Protein AF-A0A9X0SNT2-F1 (afdb_monomer_lite)

Organism: Bacillus cereus (NCBI:txid1396)

Foldseek 3Di:
DCPLLVVLVVLLVVLLVCLVVVVLVSSVVSLVSSLVSCVVVVVVVVNLVSLQSQLVSCVSVLVLVRSLVSLVVSCVVPVLPLSSLLSNLVSCVVVLVLVSNVVSLVSSCVSCVVVVPVVSVLSSVCSVCSSVVVRDPSVVVVVVVVVVVVCVVVVWDFDQDWDDDDPDTDGDGDTDD

Radius of gyration: 20.82 Å; chains: 1; bounding box: 40×37×72 Å

InterPro domains:
  IPR011990 Tetratricopeptide-like helical domain superfamily [G3DSA:1.25.40.10] (1-154)
  IPR011990 Tetratricopeptide-like helical domain superfamily [SSF48452] (9-111)

Secondary structure (DSSP, 8-state):
-HHHHHHHHHHHHHHHHHHHTT-HHHHHHHHHHHHHHHHHTT-HHHHHHHHHHHHHHHHHTT-HHHHHHHHHHHHHH-TT-HHHHHHHHHHHHHTT-HHHHHHHHHHHHHHHHHTT-HHHHHHHHHHHHHHTT-HHHHHHHHHHHHHHHHHHHTT---EEEEEEETTEEEEEEE---

pLDDT: mean 85.26, std 19.26, range [39.75, 98.69]

Structure (mmCIF, N/CA/C/O backbone):
data_AF-A0A9X0SNT2-F1
#
_entry.id   AF-A0A9X0SNT2-F1
#
loop_
_atom_site.group_PDB
_atom_site.id
_atom_site.type_symbol
_atom_site.label_atom_id
_atom_site.label_alt_id
_atom_site.label_comp_id
_atom_site.label_asym_id
_atom_site.label_entity_id
_atom_site.label_seq_id
_atom_site.pdbx_PDB_ins_code
_atom_site.Cartn_x
_atom_site.Cartn_y
_atom_site.Cartn_z
_atom_site.occupancy
_atom_site.B_iso_or_equiv
_atom_site.auth_seq_id
_atom_site.auth_comp_id
_atom_site.auth_asym_id
_atom_site.auth_atom_id
_atom_site.pdbx_PDB_model_num
ATOM 1 N N . MET A 1 1 ? -23.607 0.078 17.979 1.00 61.66 1 MET A N 1
ATOM 2 C CA . MET A 1 1 ? -22.434 -0.655 17.454 1.00 61.66 1 MET A CA 1
ATOM 3 C C . MET A 1 1 ? -21.905 -0.060 16.144 1.00 61.66 1 MET A C 1
ATOM 5 O O . MET A 1 1 ? -20.777 0.394 16.134 1.00 61.66 1 MET A O 1
ATOM 9 N N . GLY A 1 2 ? -22.700 0.084 15.074 1.00 83.62 2 GLY A N 1
ATOM 10 C CA . GLY A 1 2 ? -22.176 0.550 13.770 1.00 83.62 2 GLY A CA 1
ATOM 11 C C . GLY A 1 2 ? -21.767 2.031 13.626 1.00 83.62 2 GLY A C 1
ATOM 12 O O . GLY A 1 2 ? -21.223 2.398 12.591 1.00 83.62 2 GLY A O 1
ATOM 13 N N . TYR A 1 3 ? -22.032 2.903 14.607 1.00 93.69 3 TYR A N 1
ATOM 14 C CA . TYR A 1 3 ? -21.665 4.326 14.512 1.00 93.69 3 TYR A CA 1
ATOM 15 C C . TYR A 1 3 ? -20.145 4.535 14.526 1.00 93.69 3 TYR A C 1
ATOM 17 O O . TYR A 1 3 ? -19.614 5.200 13.643 1.00 93.69 3 TYR A O 1
ATOM 25 N N . GLU A 1 4 ? -19.432 3.925 15.473 1.00 95.44 4 GLU A N 1
ATOM 26 C CA . GLU A 1 4 ? -17.980 4.106 15.610 1.00 95.44 4 GLU A CA 1
ATOM 27 C C . GLU A 1 4 ? -17.204 3.526 14.419 1.00 95.44 4 GLU A C 1
ATOM 29 O O . GLU A 1 4 ? -16.227 4.122 13.976 1.00 95.44 4 GLU A O 1
ATOM 34 N N . VAL A 1 5 ? -17.694 2.436 13.817 1.00 96.12 5 VAL A N 1
ATOM 35 C CA . VAL A 1 5 ? -17.145 1.881 12.566 1.00 96.12 5 VAL A CA 1
ATOM 36 C C . VAL A 1 5 ? -17.305 2.863 11.394 1.00 96.12 5 VAL A C 1
ATOM 38 O O . VAL A 1 5 ? -16.399 3.023 10.569 1.00 96.12 5 VAL A O 1
ATOM 41 N N . LYS A 1 6 ? -18.430 3.591 11.329 1.00 96.56 6 LYS A N 1
ATOM 42 C CA . LYS A 1 6 ? -18.615 4.670 10.343 1.00 96.56 6 LYS A CA 1
ATOM 43 C C . LYS A 1 6 ? -17.678 5.844 10.615 1.00 96.56 6 LYS A C 1
ATOM 45 O O . LYS A 1 6 ? -17.091 6.363 9.671 1.00 96.56 6 LYS A O 1
ATOM 50 N N . VAL A 1 7 ? -17.490 6.227 11.881 1.00 97.69 7 VAL A N 1
ATOM 51 C CA . VAL A 1 7 ? -16.515 7.263 12.263 1.00 97.69 7 VAL A CA 1
ATOM 52 C C . VAL A 1 7 ? -15.109 6.857 11.823 1.00 97.69 7 VAL A C 1
ATOM 54 O O . VAL A 1 7 ? -14.446 7.645 11.160 1.00 97.69 7 VAL A O 1
ATOM 57 N N . ALA A 1 8 ? -14.687 5.618 12.078 1.00 97.81 8 ALA A N 1
ATOM 58 C CA . ALA A 1 8 ? -13.403 5.100 11.606 1.00 97.81 8 ALA A CA 1
ATOM 59 C C . ALA A 1 8 ? -13.249 5.189 10.077 1.00 97.81 8 ALA A C 1
ATOM 61 O O . ALA A 1 8 ? -12.209 5.598 9.561 1.00 97.81 8 ALA A O 1
ATOM 62 N N . SER A 1 9 ? -14.309 4.880 9.330 1.00 96.75 9 SER A N 1
ATOM 63 C CA . SER A 1 9 ? -14.302 5.015 7.868 1.00 96.75 9 SER A CA 1
ATOM 64 C C . SER A 1 9 ? -14.111 6.476 7.427 1.00 96.75 9 SER A C 1
ATOM 66 O O . SER A 1 9 ? -13.346 6.745 6.499 1.00 96.75 9 SER A O 1
ATOM 68 N N . CYS A 1 10 ? -14.743 7.431 8.119 1.00 98.00 10 CYS A N 1
ATOM 69 C CA . CYS A 1 10 ? -14.534 8.863 7.889 1.00 98.00 10 CYS A CA 1
ATOM 70 C C . CYS A 1 10 ? -13.100 9.297 8.226 1.00 98.00 10 CYS A C 1
ATOM 72 O O . CYS A 1 10 ? -12.477 9.993 7.428 1.00 98.00 10 CYS A O 1
ATOM 74 N N . GLU A 1 11 ? -12.554 8.855 9.361 1.00 98.44 11 GLU A N 1
ATOM 75 C CA . GLU A 1 11 ? -11.161 9.105 9.761 1.00 98.44 11 GLU A CA 1
ATOM 76 C C . GLU A 1 11 ? -10.188 8.579 8.691 1.00 98.44 11 GLU A C 1
ATOM 78 O O . GLU A 1 11 ? -9.303 9.300 8.234 1.00 98.44 11 GLU A O 1
ATOM 83 N N . THR A 1 12 ? -10.418 7.369 8.174 1.00 98.31 12 THR A N 1
ATOM 84 C CA . THR A 1 12 ? -9.629 6.789 7.073 1.00 98.31 12 THR A CA 1
ATOM 85 C C . THR A 1 12 ? -9.687 7.640 5.802 1.00 98.31 12 THR A C 1
ATOM 87 O O . THR A 1 12 ? -8.660 7.875 5.154 1.00 98.31 12 THR A O 1
ATOM 90 N N . ALA A 1 13 ? -10.874 8.121 5.425 1.00 98.12 13 ALA A N 1
ATOM 91 C CA . ALA A 1 13 ? -11.046 8.976 4.253 1.00 98.12 13 ALA A CA 1
ATOM 92 C C . ALA A 1 13 ? -10.334 10.330 4.425 1.00 98.12 13 ALA A C 1
ATOM 94 O O . ALA A 1 13 ? -9.634 10.778 3.513 1.00 98.12 13 ALA A O 1
ATOM 95 N N . LEU A 1 14 ? -10.445 10.947 5.606 1.00 98.25 14 LEU A N 1
ATOM 96 C CA . LEU A 1 14 ? -9.757 12.195 5.939 1.00 98.25 14 LEU A CA 1
ATOM 97 C C . LEU A 1 14 ? -8.236 12.021 5.927 1.00 98.25 14 LEU A C 1
ATOM 99 O O . LEU A 1 14 ? -7.539 12.831 5.314 1.00 98.25 14 LEU A O 1
ATOM 103 N N . GLY A 1 15 ? -7.715 10.951 6.533 1.00 98.44 15 GLY A N 1
ATOM 104 C CA . GLY A 1 15 ? -6.288 10.626 6.495 1.00 98.44 15 GLY A CA 1
ATOM 105 C C . GLY A 1 15 ? -5.782 10.479 5.060 1.00 98.44 15 GLY A C 1
ATOM 106 O O . GLY A 1 15 ? -4.770 11.068 4.683 1.00 98.44 15 GLY A O 1
ATOM 107 N N . THR A 1 16 ? -6.549 9.795 4.210 1.00 97.94 16 THR A N 1
ATOM 108 C CA . THR A 1 16 ? -6.219 9.622 2.788 1.00 97.94 16 THR A CA 1
ATOM 109 C C . THR A 1 16 ? -6.185 10.956 2.039 1.00 97.94 16 THR A C 1
ATOM 111 O O . THR A 1 16 ? -5.237 11.225 1.303 1.00 97.94 16 THR A O 1
ATOM 114 N N . ALA A 1 17 ? -7.171 11.831 2.252 1.00 98.19 17 ALA A N 1
ATOM 115 C CA . ALA A 1 17 ? -7.175 13.171 1.664 1.00 98.19 17 ALA A CA 1
ATOM 116 C C . ALA A 1 17 ? -5.954 13.994 2.115 1.00 98.19 17 ALA A C 1
ATOM 118 O O . ALA A 1 17 ? -5.319 14.672 1.305 1.00 98.19 17 ALA A O 1
ATOM 119 N N . ARG A 1 18 ? -5.573 13.884 3.393 1.00 97.62 18 ARG A N 1
ATOM 120 C CA . ARG A 1 18 ? -4.405 14.572 3.955 1.00 97.62 18 ARG A CA 1
ATOM 121 C C . ARG A 1 18 ? -3.074 14.098 3.368 1.00 97.62 18 ARG A C 1
ATOM 123 O O . ARG A 1 18 ? -2.197 14.942 3.191 1.00 97.62 18 ARG A O 1
ATOM 130 N N . ILE A 1 19 ? -2.937 12.825 2.969 1.00 97.44 19 ILE A N 1
ATOM 131 C CA . ILE A 1 19 ? -1.766 12.354 2.195 1.00 97.44 19 ILE A CA 1
ATOM 132 C C . ILE A 1 19 ? -1.604 13.201 0.926 1.00 97.44 19 ILE A C 1
ATOM 134 O O . ILE A 1 19 ? -0.512 13.697 0.648 1.00 97.44 19 ILE A O 1
ATOM 138 N N . PHE A 1 20 ? -2.685 13.401 0.165 1.00 95.19 20 PHE A N 1
ATOM 139 C CA . PHE A 1 20 ? -2.643 14.163 -1.088 1.00 95.19 20 PHE A CA 1
ATOM 140 C C . PHE A 1 20 ? -2.388 15.659 -0.874 1.00 95.19 20 PHE A C 1
ATOM 142 O O . PHE A 1 20 ? -1.774 16.303 -1.723 1.00 95.19 20 PHE A O 1
ATOM 149 N N . LEU A 1 21 ? -2.788 16.194 0.282 1.00 97.12 21 LEU A N 1
ATOM 150 C CA . LEU A 1 21 ? -2.452 17.551 0.725 1.00 97.12 21 LEU A CA 1
ATOM 151 C C . LEU A 1 21 ? -1.049 17.661 1.348 1.00 97.12 21 LEU A C 1
ATOM 153 O O . LEU A 1 21 ? -0.673 18.744 1.791 1.00 97.12 21 LEU A O 1
ATOM 157 N N . LYS A 1 22 ? -0.275 16.566 1.389 1.00 96.81 22 LYS A N 1
ATOM 158 C CA . LYS A 1 22 ? 1.053 16.471 2.021 1.00 96.81 22 LYS A CA 1
ATOM 159 C C . LYS A 1 22 ? 1.068 16.831 3.513 1.00 96.81 22 LYS A C 1
ATOM 161 O O . LYS A 1 22 ? 2.086 17.267 4.036 1.00 96.81 22 LYS A O 1
ATOM 166 N N . GLN A 1 23 ? -0.057 16.650 4.201 1.00 98.00 23 GLN A N 1
ATOM 167 C CA . GLN A 1 23 ? -0.184 16.842 5.648 1.00 98.00 23 GLN A CA 1
ATOM 168 C C . GLN A 1 23 ? 0.014 15.494 6.344 1.00 98.00 23 GLN A C 1
ATOM 170 O O . GLN A 1 23 ? -0.952 14.860 6.772 1.00 98.00 23 GLN A O 1
ATOM 175 N N . PHE A 1 24 ? 1.253 15.011 6.364 1.00 97.62 24 PHE A N 1
ATOM 176 C CA . PHE A 1 24 ? 1.553 13.613 6.670 1.00 97.62 24 PHE A CA 1
ATOM 177 C C . PHE A 1 24 ? 1.321 13.246 8.135 1.00 97.62 24 PHE A C 1
ATOM 179 O O . PHE A 1 24 ? 0.683 12.232 8.400 1.00 97.62 24 PHE A O 1
ATOM 186 N N . GLU A 1 25 ? 1.732 14.097 9.069 1.00 98.06 25 GLU A N 1
ATOM 187 C CA . GLU A 1 25 ? 1.541 13.889 10.509 1.00 98.06 25 GLU A CA 1
ATOM 188 C C . GLU A 1 25 ? 0.046 13.802 10.834 1.00 98.06 25 GLU A C 1
ATOM 190 O O . GLU A 1 25 ? -0.447 12.855 11.439 1.00 98.06 25 GLU A O 1
ATOM 195 N N . LYS A 1 26 ? -0.717 14.755 10.296 1.00 98.06 26 LYS A N 1
ATOM 196 C CA . LYS A 1 26 ? -2.172 14.809 10.430 1.00 98.06 26 LYS A CA 1
ATOM 197 C C . LYS A 1 26 ? -2.887 13.633 9.754 1.00 98.06 26 LYS A C 1
ATOM 199 O O . LYS A 1 26 ? -4.008 13.300 10.141 1.00 98.06 26 LYS A O 1
ATOM 204 N N . ALA A 1 27 ? -2.318 13.065 8.692 1.00 98.44 27 ALA A N 1
ATOM 205 C CA . ALA A 1 27 ? -2.854 11.863 8.061 1.00 98.44 27 ALA A CA 1
ATOM 206 C C . ALA A 1 27 ? -2.642 10.640 8.962 1.00 98.44 27 ALA A C 1
ATOM 208 O O . ALA A 1 27 ? -3.566 9.852 9.150 1.00 98.44 27 ALA A O 1
ATOM 209 N N . GLU A 1 28 ? -1.455 10.521 9.556 1.00 98.38 28 GLU A N 1
ATOM 210 C CA . GLU A 1 28 ? -1.103 9.460 10.497 1.00 98.38 28 GLU A CA 1
ATOM 211 C C . GLU A 1 28 ? -1.992 9.473 11.746 1.00 98.38 28 GLU A C 1
ATOM 213 O O . GLU A 1 28 ? -2.520 8.430 12.125 1.00 98.38 28 GLU A O 1
ATOM 218 N N . GLU A 1 29 ? -2.255 10.650 12.325 1.00 98.50 29 GLU A N 1
ATOM 219 C CA . GLU A 1 29 ? -3.194 10.823 13.447 1.00 98.50 29 GLU A CA 1
ATOM 220 C C . GLU A 1 29 ? -4.585 10.250 13.137 1.00 98.50 29 GLU A C 1
ATOM 222 O O . GLU A 1 29 ? -5.150 9.497 13.933 1.00 98.50 29 GLU A O 1
ATOM 227 N N . HIS A 1 30 ? -5.127 10.567 11.957 1.00 98.62 30 HIS A N 1
ATOM 228 C CA . HIS A 1 30 ? -6.419 10.048 11.511 1.00 98.62 30 HIS A CA 1
ATOM 229 C C . HIS A 1 30 ? -6.407 8.528 11.330 1.00 98.62 30 HIS A C 1
ATOM 231 O O . HIS A 1 30 ? -7.357 7.844 11.715 1.00 98.62 30 HIS A O 1
ATOM 237 N N . PHE A 1 31 ? -5.331 7.971 10.771 1.00 98.62 31 PHE A N 1
ATOM 238 C CA . PHE A 1 31 ? -5.213 6.524 10.615 1.00 98.62 31 PHE A CA 1
ATOM 239 C C . PHE A 1 31 ? -5.110 5.804 11.959 1.00 98.62 31 PHE A C 1
ATOM 241 O O . PHE A 1 31 ? -5.793 4.798 12.145 1.00 98.62 31 PHE A O 1
ATOM 248 N N . ASN A 1 32 ? -4.339 6.332 12.909 1.00 98.31 32 ASN A N 1
ATOM 249 C CA . ASN A 1 32 ? -4.236 5.760 14.252 1.00 98.31 32 ASN A CA 1
ATOM 250 C C . ASN A 1 32 ? -5.593 5.784 14.961 1.00 98.31 32 ASN A C 1
ATOM 252 O O . ASN A 1 32 ? -6.058 4.747 15.428 1.00 98.31 32 ASN A O 1
ATOM 256 N N . ARG A 1 33 ? -6.305 6.918 14.914 1.00 98.19 33 ARG A N 1
ATOM 257 C CA . ARG A 1 33 ? -7.659 7.021 15.474 1.00 98.19 33 ARG A CA 1
ATOM 258 C C . ARG A 1 33 ? -8.636 6.041 14.826 1.00 98.19 33 ARG A C 1
ATOM 260 O O . ARG A 1 33 ? -9.470 5.453 15.512 1.00 98.19 33 ARG A O 1
ATOM 267 N N . SER A 1 34 ? -8.541 5.848 13.510 1.00 98.31 34 SER A N 1
ATOM 268 C CA . SER A 1 34 ? -9.348 4.849 12.814 1.00 98.31 34 SER A CA 1
ATOM 269 C C . SER A 1 34 ? -9.027 3.430 13.283 1.00 98.31 34 SER A C 1
ATOM 271 O O . SER A 1 34 ? -9.953 2.650 13.484 1.00 98.31 34 SER A O 1
ATOM 273 N N . ILE A 1 35 ? -7.750 3.074 13.442 1.00 98.31 35 ILE A N 1
ATOM 274 C CA . ILE A 1 35 ? -7.340 1.743 13.913 1.00 98.31 35 ILE A CA 1
ATOM 275 C C . ILE A 1 35 ? -7.865 1.497 15.328 1.00 98.31 35 ILE A C 1
ATOM 277 O O . ILE A 1 35 ? -8.481 0.457 15.545 1.00 98.31 35 ILE A O 1
ATOM 281 N N . ASP A 1 36 ? -7.719 2.457 16.243 1.00 98.06 36 ASP A N 1
ATOM 282 C CA . ASP A 1 36 ? -8.193 2.334 17.628 1.00 98.06 36 ASP A CA 1
ATOM 283 C C . ASP A 1 36 ? -9.700 2.053 17.699 1.00 98.06 36 ASP A C 1
ATOM 285 O O . ASP A 1 36 ? -10.163 1.235 18.496 1.00 98.06 36 ASP A O 1
ATOM 289 N N . LEU A 1 37 ? -10.488 2.728 16.855 1.00 97.75 37 LEU A N 1
ATOM 290 C CA . LEU A 1 37 ? -11.927 2.496 16.760 1.00 97.75 37 LEU A CA 1
ATOM 291 C C . LEU A 1 37 ? -12.232 1.112 16.179 1.00 97.75 37 LEU A C 1
ATOM 293 O O . LEU A 1 37 ? -13.043 0.386 16.741 1.00 97.75 37 LEU A O 1
ATOM 297 N N . LEU A 1 38 ? -11.581 0.719 15.083 1.00 97.81 38 LEU A N 1
ATOM 298 C CA . LEU A 1 38 ? -11.838 -0.570 14.431 1.00 97.81 38 LEU A CA 1
ATOM 299 C C . LEU A 1 38 ? -11.409 -1.762 15.294 1.00 97.81 38 LEU A C 1
ATOM 301 O O . LEU A 1 38 ? -12.094 -2.782 15.295 1.00 97.81 38 LEU A O 1
ATOM 305 N N . GLN A 1 39 ? -10.327 -1.627 16.064 1.00 96.81 39 GLN A N 1
ATOM 306 C CA . GLN A 1 39 ? -9.860 -2.653 16.998 1.00 96.81 39 GLN A CA 1
ATOM 307 C C . GLN A 1 39 ? -10.889 -2.936 18.093 1.00 96.81 39 GLN A C 1
ATOM 309 O O . GLN A 1 39 ? -11.154 -4.097 18.386 1.00 96.81 39 GLN A O 1
ATOM 314 N N . LYS A 1 40 ? -11.539 -1.901 18.644 1.00 96.38 40 LYS A N 1
ATOM 315 C CA . LYS A 1 40 ? -12.609 -2.064 19.649 1.00 96.38 40 LYS A CA 1
ATOM 316 C C . LYS A 1 40 ? -13.808 -2.864 19.133 1.00 96.38 40 LYS A C 1
ATOM 318 O O . LYS A 1 40 ? -14.524 -3.460 19.932 1.00 96.38 40 LYS A O 1
ATOM 323 N N . HIS A 1 41 ? -14.019 -2.872 17.817 1.00 95.19 41 HIS A N 1
ATOM 324 C CA . HIS A 1 41 ? -15.113 -3.591 17.157 1.00 95.19 41 HIS A CA 1
ATOM 325 C C . HIS A 1 41 ? -14.660 -4.864 16.430 1.00 95.19 41 HIS A C 1
ATOM 327 O O . HIS A 1 41 ? -15.487 -5.509 15.797 1.00 95.19 41 HIS A O 1
ATOM 333 N N . ASN A 1 42 ? -13.385 -5.259 16.545 1.00 95.56 42 ASN A N 1
ATOM 334 C CA . ASN A 1 42 ? -12.801 -6.426 15.865 1.00 95.56 42 ASN A CA 1
ATOM 335 C C . ASN A 1 42 ? -12.972 -6.400 14.331 1.00 95.56 42 ASN A C 1
ATOM 337 O O . ASN A 1 42 ? -13.161 -7.428 13.682 1.00 95.56 42 ASN A O 1
ATOM 341 N N . GLU A 1 43 ? -12.904 -5.210 13.731 1.00 96.62 43 GLU A N 1
ATOM 342 C CA . GLU A 1 43 ? -13.093 -5.002 12.291 1.00 96.62 43 GLU A CA 1
ATOM 343 C C . GLU A 1 43 ? -11.776 -5.174 11.509 1.00 96.62 43 GLU A C 1
ATOM 345 O O . GLU A 1 43 ? -11.302 -4.267 10.816 1.00 96.62 43 GLU A O 1
ATOM 350 N N . ASP A 1 44 ? -11.162 -6.356 11.605 1.00 95.44 44 ASP A N 1
ATOM 351 C CA . ASP A 1 44 ? -9.822 -6.634 11.061 1.00 95.44 44 ASP A CA 1
ATOM 352 C C . ASP A 1 44 ? -9.697 -6.344 9.562 1.00 95.44 44 ASP A C 1
ATOM 354 O O . ASP A 1 44 ? -8.687 -5.807 9.102 1.00 95.44 44 ASP A O 1
ATOM 358 N N . LYS A 1 45 ? -10.745 -6.637 8.783 1.00 95.19 45 LYS A N 1
ATOM 359 C CA . LYS A 1 45 ? -10.761 -6.354 7.339 1.00 95.19 45 LYS A CA 1
ATOM 360 C C . LYS A 1 45 ? -10.623 -4.860 7.053 1.00 95.19 45 LYS A C 1
ATOM 362 O O . LYS A 1 45 ? -9.907 -4.484 6.128 1.00 95.19 45 LYS A O 1
ATOM 367 N N . LEU A 1 46 ? -11.278 -4.012 7.847 1.00 96.38 46 LEU A N 1
ATOM 368 C CA . LEU A 1 46 ? -11.179 -2.560 7.712 1.00 96.38 46 LEU A CA 1
ATOM 369 C C . LEU A 1 46 ? -9.818 -2.056 8.200 1.00 96.38 46 LEU A C 1
ATOM 371 O O . LEU A 1 46 ? -9.243 -1.176 7.563 1.00 96.38 46 LEU A O 1
ATOM 375 N N . ILE A 1 47 ? -9.248 -2.657 9.251 1.00 98.00 47 ILE A N 1
ATOM 376 C CA . ILE A 1 47 ? -7.888 -2.336 9.719 1.00 98.00 47 ILE A CA 1
ATOM 377 C C . ILE A 1 47 ? -6.864 -2.541 8.596 1.00 98.00 47 ILE A C 1
ATOM 379 O O . ILE A 1 47 ? -5.974 -1.706 8.425 1.00 98.00 47 ILE A O 1
ATOM 383 N N . LEU A 1 48 ? -6.998 -3.591 7.777 1.00 97.69 48 LEU A N 1
ATOM 384 C CA . LEU A 1 48 ? -6.111 -3.801 6.623 1.00 97.69 48 LEU A CA 1
ATOM 385 C C . LEU A 1 48 ? -6.206 -2.677 5.585 1.00 97.69 48 LEU A C 1
ATOM 387 O O . LEU A 1 48 ? -5.184 -2.303 5.008 1.00 97.69 48 LEU A O 1
ATOM 391 N N . ILE A 1 49 ? -7.389 -2.087 5.381 1.00 96.81 49 ILE A N 1
ATOM 392 C CA . ILE A 1 49 ? -7.549 -0.919 4.500 1.00 96.81 49 ILE A CA 1
ATOM 393 C C . ILE A 1 49 ? -6.775 0.276 5.070 1.00 96.81 49 ILE A C 1
ATOM 395 O O . ILE A 1 49 ? -6.039 0.944 4.340 1.00 96.81 49 ILE A O 1
ATOM 399 N N . VAL A 1 50 ? -6.874 0.520 6.381 1.00 98.38 50 VAL A N 1
ATOM 400 C CA . VAL A 1 50 ? -6.121 1.604 7.031 1.00 98.38 50 VAL A CA 1
ATOM 401 C C . VA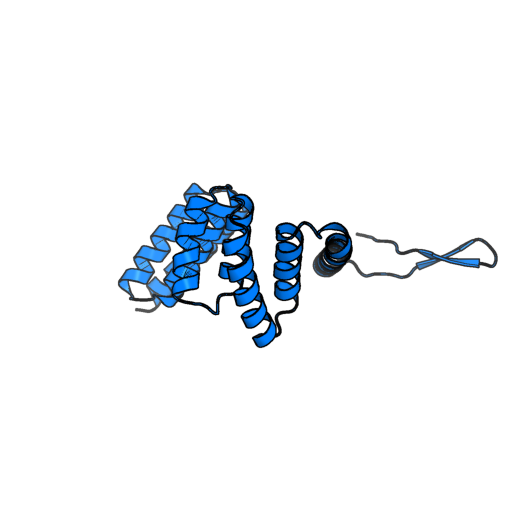L A 1 50 ? -4.613 1.365 6.939 1.00 98.38 50 VAL A C 1
ATOM 403 O O . VAL A 1 50 ? -3.860 2.284 6.620 1.00 98.38 50 VAL A O 1
ATOM 406 N N . ARG A 1 51 ? -4.154 0.122 7.126 1.00 98.38 51 ARG A N 1
ATOM 407 C CA . ARG A 1 51 ? -2.736 -0.246 6.972 1.00 98.38 51 ARG A CA 1
ATOM 408 C C . ARG A 1 51 ? -2.234 -0.071 5.542 1.00 98.38 51 ARG A C 1
ATOM 410 O O . ARG A 1 51 ? -1.118 0.409 5.359 1.00 98.38 51 ARG A O 1
ATOM 417 N N . HIS A 1 52 ? -3.048 -0.370 4.529 1.00 98.38 52 HIS A N 1
ATOM 418 C CA . HIS A 1 52 ? -2.712 -0.050 3.139 1.00 98.38 52 HIS A CA 1
ATOM 419 C C . HIS A 1 52 ? -2.481 1.459 2.955 1.00 98.38 52 HIS A C 1
ATOM 421 O O . HIS A 1 52 ? -1.494 1.860 2.331 1.00 98.38 52 HIS A O 1
ATOM 427 N N . ASN A 1 53 ? -3.335 2.295 3.553 1.00 98.50 53 ASN A N 1
ATOM 428 C CA . ASN A 1 53 ? -3.206 3.751 3.489 1.00 98.50 53 ASN A CA 1
ATOM 429 C C . ASN A 1 53 ? -1.993 4.282 4.272 1.00 98.50 53 ASN A C 1
ATOM 431 O O . ASN A 1 53 ? -1.332 5.201 3.792 1.00 98.50 53 ASN A O 1
ATOM 435 N N . LEU A 1 54 ? -1.626 3.673 5.405 1.00 98.62 54 LEU A N 1
ATOM 436 C CA . LEU A 1 54 ? -0.348 3.942 6.084 1.00 98.62 54 LEU A CA 1
ATOM 437 C C . LEU A 1 54 ? 0.849 3.563 5.199 1.00 98.62 54 LEU A C 1
ATOM 439 O O . LEU A 1 54 ? 1.818 4.314 5.090 1.00 98.62 54 LEU A O 1
ATOM 443 N N . GLY A 1 55 ? 0.764 2.436 4.490 1.00 98.44 55 GLY A N 1
ATOM 444 C CA . GLY A 1 55 ? 1.738 2.063 3.465 1.00 98.44 55 GLY A CA 1
ATOM 445 C C . GLY A 1 55 ? 1.899 3.149 2.396 1.00 98.44 55 GLY A C 1
ATOM 446 O O . GLY A 1 55 ? 3.020 3.543 2.071 1.00 98.44 55 GLY A O 1
ATOM 447 N N . LEU A 1 56 ? 0.784 3.686 1.890 1.00 98.56 56 LEU A N 1
ATOM 448 C CA . LEU A 1 56 ? 0.767 4.790 0.924 1.00 98.56 56 LEU A CA 1
ATOM 449 C C . LEU A 1 56 ? 1.339 6.093 1.504 1.00 98.56 56 LEU A C 1
ATOM 451 O O . LEU A 1 56 ? 2.107 6.775 0.819 1.00 98.56 56 LEU A O 1
ATOM 455 N N . LEU A 1 57 ? 1.004 6.424 2.752 1.00 98.56 57 LEU A N 1
ATOM 456 C CA . LEU A 1 57 ? 1.507 7.592 3.476 1.00 98.56 57 LEU A CA 1
ATOM 457 C C . LEU A 1 57 ? 3.039 7.596 3.514 1.00 98.56 57 LEU A C 1
ATOM 459 O O . LEU A 1 57 ? 3.671 8.561 3.082 1.00 98.56 57 LEU A O 1
ATOM 463 N N . TYR A 1 58 ? 3.646 6.509 3.990 1.00 98.69 58 TYR A N 1
ATOM 464 C CA . TYR A 1 58 ? 5.102 6.421 4.104 1.00 98.69 58 TYR A CA 1
ATOM 465 C C . TYR A 1 58 ? 5.787 6.290 2.739 1.00 98.69 58 TYR A C 1
ATOM 467 O O . TYR A 1 58 ? 6.846 6.880 2.524 1.00 98.69 58 TYR A O 1
ATOM 475 N N . ALA A 1 59 ? 5.173 5.589 1.780 1.00 98.06 59 ALA A N 1
ATOM 476 C CA . ALA A 1 59 ? 5.689 5.492 0.413 1.00 98.06 59 ALA A CA 1
ATOM 477 C C . ALA A 1 59 ? 5.769 6.866 -0.275 1.00 98.06 59 ALA A C 1
ATOM 479 O O . ALA A 1 59 ? 6.728 7.142 -1.000 1.00 98.06 59 ALA A O 1
ATOM 480 N N . THR A 1 60 ? 4.786 7.738 -0.021 1.00 97.44 60 THR A N 1
ATOM 481 C CA . THR A 1 60 ? 4.734 9.116 -0.547 1.00 97.44 60 THR A CA 1
ATOM 482 C C . THR A 1 60 ? 5.861 9.986 0.013 1.00 97.44 60 THR A C 1
ATOM 484 O O . THR A 1 60 ? 6.358 10.874 -0.676 1.00 97.44 60 THR A O 1
ATOM 487 N N . GLN A 1 61 ? 6.320 9.684 1.227 1.00 97.31 61 GLN A N 1
ATOM 488 C CA . GLN A 1 61 ? 7.453 10.339 1.887 1.00 97.31 61 GLN A CA 1
ATOM 489 C C . GLN A 1 61 ? 8.811 9.696 1.550 1.00 97.31 61 GLN A C 1
ATOM 491 O O . GLN A 1 61 ? 9.832 10.083 2.106 1.00 97.31 61 GLN A O 1
ATOM 496 N N . ASN A 1 62 ? 8.847 8.703 0.652 1.00 96.06 62 ASN A N 1
ATOM 497 C CA . ASN A 1 62 ? 10.026 7.878 0.351 1.00 96.06 62 ASN A CA 1
ATOM 498 C C . ASN A 1 62 ? 10.569 7.062 1.540 1.00 96.06 62 ASN A C 1
ATOM 500 O O . ASN A 1 62 ? 11.677 6.525 1.480 1.00 96.06 62 ASN A O 1
ATOM 504 N N . LEU A 1 63 ? 9.766 6.862 2.585 1.00 98.06 63 LEU A N 1
ATOM 505 C CA . LEU A 1 63 ? 10.101 6.048 3.754 1.00 98.06 63 LEU A CA 1
ATOM 506 C C . LEU A 1 63 ? 9.820 4.564 3.466 1.00 98.06 63 LEU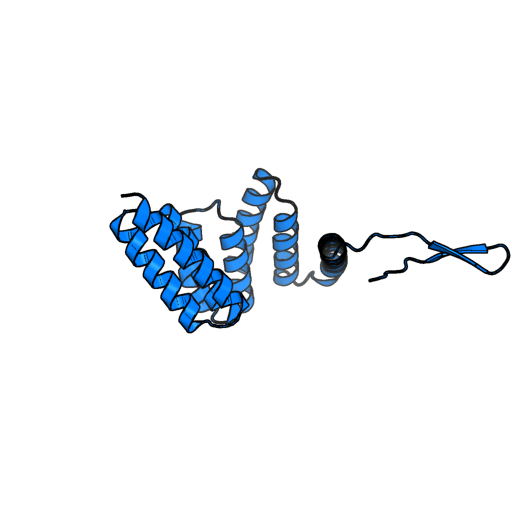 A C 1
ATOM 508 O O . LEU A 1 63 ? 8.961 3.930 4.078 1.00 98.06 63 LEU A O 1
ATOM 512 N N . SER A 1 64 ? 10.565 4.001 2.507 1.00 97.88 64 SER A N 1
ATOM 513 C CA . SER A 1 64 ? 10.283 2.682 1.908 1.00 97.88 64 SER A CA 1
ATOM 514 C C . SER A 1 64 ? 10.218 1.551 2.942 1.00 97.88 64 SER A C 1
ATOM 516 O O . SER A 1 64 ? 9.349 0.691 2.861 1.00 97.88 64 SER A O 1
ATOM 518 N N . LYS A 1 65 ? 11.099 1.555 3.954 1.00 98.00 65 LYS A N 1
ATOM 519 C CA . LYS A 1 65 ? 11.105 0.522 5.008 1.00 98.00 65 LYS A CA 1
ATOM 520 C C . LYS A 1 65 ? 9.821 0.537 5.849 1.00 98.00 65 LYS A C 1
ATOM 522 O O . LYS A 1 65 ? 9.282 -0.526 6.139 1.00 98.00 65 LYS A O 1
ATOM 527 N N . LEU A 1 66 ? 9.327 1.725 6.212 1.00 97.94 66 LEU A N 1
ATOM 528 C CA . LEU A 1 66 ? 8.076 1.871 6.963 1.00 97.94 66 LEU A CA 1
ATOM 529 C C . LEU A 1 66 ? 6.878 1.476 6.102 1.00 97.94 66 LEU A C 1
ATOM 531 O O . LEU A 1 66 ? 6.031 0.711 6.554 1.00 97.94 66 LEU A O 1
ATOM 535 N N . ALA A 1 67 ? 6.853 1.916 4.842 1.00 98.56 67 ALA A N 1
ATOM 536 C CA . ALA A 1 67 ? 5.813 1.529 3.896 1.00 98.56 67 ALA A CA 1
ATOM 537 C C . ALA A 1 67 ? 5.714 0.002 3.759 1.00 98.56 67 ALA A C 1
ATOM 539 O O . ALA A 1 67 ? 4.636 -0.563 3.929 1.00 98.56 67 ALA A O 1
ATOM 540 N N . ILE A 1 68 ? 6.848 -0.673 3.531 1.00 98.56 68 ILE A N 1
ATOM 541 C CA . ILE A 1 68 ? 6.915 -2.135 3.401 1.00 98.56 68 ILE A CA 1
ATOM 542 C C . ILE A 1 68 ? 6.388 -2.829 4.658 1.00 98.56 68 ILE A C 1
ATOM 544 O O . ILE A 1 68 ? 5.623 -3.773 4.515 1.00 98.56 68 ILE A O 1
ATOM 548 N N . ARG A 1 69 ? 6.725 -2.346 5.864 1.00 98.19 69 ARG A N 1
ATOM 549 C CA . ARG A 1 69 ? 6.239 -2.931 7.127 1.00 98.19 69 ARG A CA 1
ATOM 550 C C . ARG A 1 69 ? 4.711 -2.976 7.200 1.00 98.19 69 ARG A C 1
ATOM 552 O O . ARG A 1 69 ? 4.152 -3.970 7.642 1.00 98.19 69 ARG A O 1
ATOM 559 N N . HIS A 1 70 ? 4.036 -1.903 6.791 1.00 98.19 70 HIS A N 1
ATOM 560 C CA . HIS A 1 70 ? 2.571 -1.871 6.793 1.00 98.19 70 HIS A CA 1
ATOM 561 C C . HIS A 1 70 ? 1.974 -2.686 5.642 1.00 98.19 70 HIS A C 1
ATOM 563 O O . HIS A 1 70 ? 0.940 -3.324 5.815 1.00 98.19 70 HIS A O 1
ATOM 569 N N . LEU A 1 71 ? 2.619 -2.681 4.474 1.00 98.44 71 LEU A N 1
ATOM 570 C CA . LEU A 1 71 ? 2.115 -3.369 3.286 1.00 98.44 71 LEU A CA 1
ATOM 571 C C . LEU A 1 71 ? 2.274 -4.886 3.361 1.00 98.44 71 LEU A C 1
ATOM 573 O O . LEU A 1 71 ? 1.381 -5.577 2.883 1.00 98.44 71 LEU A O 1
ATOM 577 N N . SER A 1 72 ? 3.351 -5.396 3.965 1.00 97.50 72 SER A N 1
ATOM 578 C CA . SER A 1 72 ? 3.555 -6.838 4.130 1.00 97.50 72 SER A CA 1
ATOM 579 C C . SER A 1 72 ? 2.451 -7.460 4.976 1.00 97.50 72 SER A C 1
ATOM 581 O O . SER A 1 72 ? 1.888 -8.472 4.590 1.00 97.50 72 SER A O 1
ATOM 583 N N . GLU A 1 73 ? 2.035 -6.796 6.057 1.00 96.56 73 GLU A N 1
ATOM 584 C CA . GLU A 1 73 ? 0.919 -7.285 6.872 1.00 96.56 73 GLU A CA 1
ATOM 585 C C . GLU A 1 73 ? -0.393 -7.357 6.072 1.00 96.56 73 GLU A C 1
ATOM 587 O O . GLU A 1 73 ? -1.192 -8.278 6.250 1.00 96.56 73 GLU A O 1
ATOM 592 N N . VAL A 1 74 ? -0.623 -6.398 5.168 1.00 97.50 74 VAL A N 1
ATOM 593 C CA . VAL A 1 74 ? -1.804 -6.407 4.295 1.00 97.50 74 VAL A CA 1
ATOM 594 C C . VAL A 1 74 ? -1.740 -7.562 3.303 1.00 97.50 74 VAL A C 1
ATOM 596 O O . VAL A 1 74 ? -2.738 -8.257 3.133 1.00 97.50 74 VAL A O 1
ATOM 599 N N . THR A 1 75 ? -0.600 -7.776 2.649 1.00 96.75 75 THR A N 1
ATOM 600 C CA . THR A 1 75 ? -0.456 -8.798 1.602 1.00 96.75 75 THR A CA 1
ATOM 601 C C . THR A 1 75 ? -0.339 -10.214 2.161 1.00 96.75 75 THR A C 1
ATOM 603 O O . THR A 1 75 ? -0.770 -11.148 1.493 1.00 96.75 75 THR A O 1
ATOM 606 N N . GLU A 1 76 ? 0.145 -10.382 3.392 1.00 95.50 76 GLU A N 1
ATOM 607 C CA . GLU A 1 76 ? 0.128 -11.654 4.127 1.00 95.50 76 GLU A CA 1
ATOM 608 C C . GLU A 1 76 ? -1.299 -12.068 4.510 1.00 95.50 76 GLU A C 1
ATOM 610 O O . GLU A 1 76 ? -1.666 -13.233 4.368 1.00 95.50 76 GLU A O 1
ATOM 615 N N . LYS A 1 77 ? -2.129 -11.118 4.965 1.00 95.69 77 LYS A N 1
ATOM 616 C CA . LYS A 1 77 ? -3.510 -11.393 5.404 1.00 95.69 77 LYS A CA 1
ATOM 617 C C . LYS A 1 77 ? -4.532 -11.363 4.266 1.00 95.69 77 LYS A C 1
ATOM 619 O O . LYS A 1 77 ? -5.584 -11.989 4.364 1.00 95.69 77 LYS A O 1
ATOM 624 N N . ASN A 1 78 ? -4.255 -10.620 3.198 1.00 92.94 78 ASN A N 1
ATOM 625 C CA . ASN A 1 78 ? -5.104 -10.510 2.018 1.00 92.94 78 ASN A CA 1
ATOM 626 C C . ASN A 1 78 ? -4.257 -10.558 0.741 1.00 92.94 78 ASN A C 1
ATOM 628 O O . ASN A 1 78 ? -3.937 -9.534 0.129 1.00 92.94 78 ASN A O 1
ATOM 632 N N . ILE A 1 79 ? -3.953 -11.783 0.311 1.00 89.62 79 ILE A N 1
ATOM 633 C CA . ILE A 1 79 ? -3.164 -12.059 -0.895 1.00 89.62 79 ILE A CA 1
ATOM 634 C C . ILE A 1 79 ? -3.811 -11.523 -2.183 1.00 89.62 79 ILE A C 1
ATOM 636 O O . ILE A 1 79 ? -3.107 -11.245 -3.147 1.00 89.62 79 ILE A O 1
ATOM 640 N N . ALA A 1 80 ? -5.133 -11.314 -2.199 1.00 92.12 80 ALA A N 1
ATOM 641 C CA . ALA A 1 80 ? -5.863 -10.780 -3.350 1.00 92.12 80 ALA A CA 1
ATOM 642 C C . ALA A 1 80 ? -5.827 -9.238 -3.430 1.00 92.12 80 ALA A C 1
ATOM 644 O O . ALA A 1 80 ? -6.369 -8.636 -4.361 1.00 92.12 80 ALA A O 1
ATOM 645 N N . HIS A 1 81 ? -5.190 -8.551 -2.476 1.00 94.94 81 HIS A N 1
ATOM 646 C CA . HIS A 1 81 ? -5.134 -7.090 -2.454 1.00 94.94 81 HIS A CA 1
ATOM 647 C C . HIS A 1 81 ? -4.088 -6.536 -3.442 1.00 94.94 81 HIS A C 1
ATOM 649 O O . HIS A 1 81 ? -3.066 -5.962 -3.054 1.00 94.94 81 HIS A O 1
ATOM 655 N N . PHE A 1 82 ? -4.365 -6.627 -4.746 1.00 96.19 82 PHE A N 1
ATOM 656 C CA . PHE A 1 82 ? -3.429 -6.277 -5.826 1.00 96.19 82 PHE A CA 1
ATOM 657 C C . PHE A 1 82 ? -2.814 -4.868 -5.720 1.00 96.19 82 PHE A C 1
ATOM 659 O O . PHE A 1 82 ? -1.645 -4.675 -6.048 1.00 96.19 82 PHE A O 1
ATOM 666 N N . LYS A 1 83 ? -3.547 -3.874 -5.192 1.00 96.88 83 LYS A N 1
ATOM 667 C CA . LYS A 1 83 ? -3.000 -2.519 -4.969 1.00 96.88 83 LYS A CA 1
ATOM 668 C C . LYS A 1 83 ? -1.888 -2.485 -3.917 1.00 96.88 83 LYS A C 1
ATOM 670 O O . LYS A 1 83 ? -0.959 -1.690 -4.041 1.00 96.88 83 LYS A O 1
ATOM 675 N N . ALA A 1 84 ? -1.994 -3.322 -2.884 1.00 97.75 84 ALA A N 1
ATOM 676 C CA . ALA A 1 84 ? -0.999 -3.424 -1.823 1.00 97.75 84 ALA A CA 1
ATOM 677 C C . ALA A 1 84 ? 0.223 -4.193 -2.329 1.00 97.75 84 ALA A C 1
ATOM 679 O O . ALA A 1 84 ? 1.335 -3.714 -2.137 1.00 97.75 84 ALA A O 1
ATOM 680 N N . LEU A 1 85 ? 0.011 -5.288 -3.076 1.00 98.25 85 LEU A N 1
ATOM 681 C CA . LEU A 1 85 ? 1.079 -6.016 -3.772 1.00 98.25 85 LEU A CA 1
ATOM 682 C C . LEU A 1 85 ? 1.887 -5.092 -4.689 1.00 98.25 85 LEU A C 1
ATOM 684 O O . LEU A 1 85 ? 3.111 -5.047 -4.594 1.00 98.25 85 LEU A O 1
ATOM 688 N N . PHE A 1 86 ? 1.210 -4.301 -5.527 1.00 98.38 86 PHE A N 1
ATOM 689 C CA . PHE A 1 86 ? 1.874 -3.362 -6.432 1.00 98.38 86 PHE A CA 1
ATOM 690 C C . PHE A 1 86 ? 2.702 -2.326 -5.673 1.00 98.38 86 PHE A C 1
ATOM 692 O O . PHE A 1 86 ? 3.867 -2.087 -5.995 1.00 98.38 86 PHE A O 1
ATOM 699 N N . LEU A 1 87 ? 2.104 -1.709 -4.651 1.00 98.44 87 LEU A N 1
ATOM 700 C CA . LEU A 1 87 ? 2.781 -0.695 -3.858 1.00 98.44 87 LEU A CA 1
ATOM 701 C C . LEU A 1 87 ? 3.987 -1.289 -3.117 1.00 98.44 87 LEU A C 1
ATOM 703 O O . LEU A 1 87 ? 5.065 -0.705 -3.162 1.00 98.44 87 LEU A O 1
ATOM 707 N N . GLN A 1 88 ? 3.845 -2.472 -2.516 1.00 98.56 88 GLN A N 1
ATOM 708 C CA . GLN A 1 88 ? 4.932 -3.178 -1.839 1.00 98.56 88 GLN A CA 1
ATOM 709 C C . GLN A 1 88 ? 6.075 -3.490 -2.810 1.00 98.56 88 GLN A C 1
ATOM 711 O O . GLN A 1 88 ? 7.228 -3.168 -2.518 1.00 98.56 88 GLN A O 1
ATOM 716 N N . ALA A 1 89 ? 5.764 -4.040 -3.988 1.00 98.19 89 ALA A N 1
ATOM 717 C CA . ALA A 1 89 ? 6.748 -4.329 -5.029 1.00 98.19 89 ALA A CA 1
ATOM 718 C C . ALA A 1 89 ? 7.511 -3.063 -5.437 1.00 98.19 89 ALA A C 1
ATOM 720 O O . ALA A 1 89 ? 8.739 -3.064 -5.508 1.00 98.19 89 ALA A O 1
ATOM 721 N N . ARG A 1 90 ? 6.801 -1.947 -5.629 1.00 97.94 90 ARG A N 1
ATOM 722 C CA . ARG A 1 90 ? 7.411 -0.663 -5.984 1.00 97.94 90 ARG A CA 1
ATOM 723 C C . ARG A 1 90 ? 8.369 -0.154 -4.907 1.00 97.94 90 ARG A C 1
ATOM 725 O O . ARG A 1 90 ? 9.442 0.345 -5.237 1.00 97.94 90 ARG A O 1
ATOM 732 N N . GLU A 1 91 ? 8.018 -0.285 -3.630 1.00 98.50 91 GLU A N 1
ATOM 733 C CA . GLU A 1 91 ? 8.910 0.122 -2.539 1.00 98.50 91 GLU A CA 1
ATOM 734 C C . GLU A 1 91 ? 10.115 -0.834 -2.391 1.00 98.50 91 GLU A C 1
ATOM 736 O O . GLU A 1 91 ? 11.223 -0.376 -2.113 1.00 98.50 91 GLU A O 1
ATOM 741 N N . HIS A 1 92 ? 9.970 -2.137 -2.664 1.00 98.00 92 HIS A N 1
ATOM 742 C CA . HIS A 1 92 ? 11.115 -3.062 -2.746 1.00 98.00 92 HIS A CA 1
ATOM 743 C C . HIS A 1 92 ? 12.047 -2.754 -3.924 1.00 98.00 92 HIS A C 1
ATOM 745 O O . HIS A 1 92 ? 13.268 -2.869 -3.778 1.00 98.00 92 HIS A O 1
ATOM 751 N N . TYR A 1 93 ? 11.498 -2.312 -5.057 1.00 95.94 93 TYR A N 1
ATOM 752 C CA . TYR A 1 93 ? 12.275 -1.874 -6.215 1.00 95.94 93 TYR A CA 1
ATOM 753 C C . TYR A 1 93 ? 13.148 -0.658 -5.881 1.00 95.94 93 TYR A C 1
ATOM 755 O O . TYR A 1 93 ? 14.341 -0.659 -6.189 1.00 95.94 93 TYR A O 1
ATOM 763 N N . LYS A 1 94 ? 12.611 0.332 -5.147 1.00 94.50 94 LYS A N 1
ATOM 764 C CA . LYS A 1 94 ? 13.403 1.473 -4.638 1.00 94.50 94 LYS A CA 1
ATOM 765 C C . LYS A 1 94 ? 14.590 1.031 -3.775 1.00 94.50 94 LYS A C 1
ATOM 767 O O . LYS A 1 94 ? 15.619 1.697 -3.761 1.00 94.50 94 LYS A O 1
ATOM 772 N N . LEU A 1 95 ? 14.458 -0.099 -3.078 1.00 94.94 95 LEU A N 1
ATOM 773 C CA . LEU A 1 95 ? 15.507 -0.697 -2.248 1.00 94.94 95 LEU A CA 1
ATOM 774 C C . LEU A 1 95 ? 16.404 -1.698 -2.999 1.00 94.94 95 LEU A C 1
ATOM 776 O O . LEU A 1 95 ? 17.185 -2.391 -2.351 1.00 94.94 95 LEU A O 1
ATOM 780 N N . ARG A 1 96 ? 16.293 -1.804 -4.333 1.00 92.19 96 ARG A N 1
ATOM 781 C CA . ARG A 1 96 ? 17.065 -2.734 -5.184 1.00 92.19 96 ARG A CA 1
ATOM 782 C C . ARG A 1 96 ? 16.908 -4.215 -4.808 1.00 92.19 96 ARG A C 1
ATOM 784 O O . ARG A 1 96 ? 17.793 -5.025 -5.061 1.00 92.19 96 ARG A O 1
ATOM 791 N N . LYS A 1 97 ? 15.768 -4.598 -4.222 1.00 93.38 97 LYS A N 1
ATOM 792 C CA . LYS A 1 97 ? 15.466 -5.988 -3.830 1.00 93.38 97 LYS A CA 1
ATOM 793 C C . LYS A 1 97 ? 14.797 -6.762 -4.972 1.00 93.38 97 LYS A C 1
ATOM 795 O O . LYS A 1 97 ? 13.651 -7.185 -4.843 1.00 93.38 97 LYS A O 1
ATOM 800 N N . THR A 1 98 ? 15.507 -6.928 -6.085 1.00 90.44 98 THR A N 1
ATOM 801 C CA . THR A 1 98 ? 14.970 -7.398 -7.379 1.00 90.44 98 THR A CA 1
ATOM 802 C C . THR A 1 98 ? 14.224 -8.735 -7.320 1.00 90.44 98 THR A C 1
ATOM 804 O O . THR A 1 98 ? 13.164 -8.866 -7.931 1.00 90.44 98 THR A O 1
ATOM 807 N N . ASN A 1 99 ? 14.714 -9.703 -6.539 1.00 92.94 99 ASN A N 1
ATOM 808 C CA . ASN A 1 99 ? 14.070 -11.016 -6.397 1.00 92.94 99 ASN A CA 1
ATOM 809 C C . ASN A 1 99 ? 12.675 -10.916 -5.755 1.00 92.94 99 ASN A C 1
ATOM 811 O O . ASN A 1 99 ? 11.721 -11.511 -6.245 1.00 92.94 99 ASN A O 1
ATOM 815 N N . ILE A 1 100 ? 12.539 -10.107 -4.698 1.00 95.81 100 ILE A N 1
ATOM 816 C CA . ILE A 1 100 ? 11.255 -9.903 -4.003 1.00 95.81 100 ILE A CA 1
ATOM 817 C C . ILE A 1 100 ? 10.272 -9.157 -4.910 1.00 95.81 100 ILE A C 1
ATOM 819 O O . ILE A 1 100 ? 9.078 -9.443 -4.921 1.00 95.81 100 ILE A O 1
ATOM 823 N N . VAL A 1 101 ? 10.776 -8.199 -5.693 1.00 96.50 101 VAL A N 1
ATOM 824 C CA . VAL A 1 101 ? 9.965 -7.456 -6.665 1.00 96.50 101 VAL A CA 1
ATOM 825 C C . VAL A 1 101 ? 9.349 -8.412 -7.682 1.00 96.50 101 VAL A C 1
ATOM 827 O O . VAL A 1 101 ? 8.147 -8.329 -7.922 1.00 96.50 101 VAL A O 1
ATOM 830 N N . LYS A 1 102 ? 10.140 -9.345 -8.227 1.00 95.81 102 LYS A N 1
ATOM 831 C CA . LYS A 1 102 ? 9.665 -10.345 -9.190 1.00 95.81 102 LYS A CA 1
ATOM 832 C C . LYS A 1 102 ? 8.537 -11.207 -8.614 1.00 95.81 102 LYS A C 1
ATOM 834 O O . LYS A 1 102 ? 7.478 -11.297 -9.226 1.00 95.81 102 LYS A O 1
ATOM 839 N N . GLU A 1 103 ? 8.718 -11.740 -7.407 1.00 96.50 103 GLU A N 1
ATOM 840 C CA . GLU A 1 103 ? 7.701 -12.559 -6.733 1.00 96.50 103 GLU A CA 1
ATOM 841 C C . GLU A 1 103 ? 6.385 -11.788 -6.514 1.00 96.50 103 GLU A C 1
ATOM 843 O O . GLU A 1 103 ? 5.293 -12.290 -6.788 1.00 96.50 103 GLU A O 1
ATOM 848 N N . LEU A 1 104 ? 6.470 -10.540 -6.044 1.00 97.88 104 LEU A N 1
ATOM 849 C CA . LEU A 1 104 ? 5.288 -9.705 -5.813 1.00 97.88 104 LEU A CA 1
ATOM 850 C C . LEU A 1 104 ? 4.579 -9.319 -7.120 1.00 97.88 104 LEU A C 1
ATOM 852 O O . LEU A 1 104 ? 3.351 -9.222 -7.138 1.00 97.88 104 LEU A O 1
ATOM 856 N N . ILE A 1 105 ? 5.331 -9.107 -8.205 1.00 97.44 105 ILE A N 1
ATOM 857 C CA . ILE A 1 105 ? 4.782 -8.852 -9.543 1.00 97.44 105 ILE A CA 1
ATOM 858 C C . ILE A 1 105 ? 4.006 -10.066 -10.043 1.00 97.44 105 ILE A C 1
ATOM 860 O O . ILE A 1 105 ? 2.880 -9.904 -10.504 1.00 97.44 105 ILE A O 1
ATOM 864 N N . GLU A 1 106 ? 4.578 -11.265 -9.947 1.00 96.50 106 GLU A N 1
ATOM 865 C CA . GLU A 1 106 ? 3.934 -12.501 -10.405 1.00 96.50 106 GLU A CA 1
ATOM 866 C C . GLU A 1 106 ? 2.610 -12.737 -9.667 1.00 96.50 106 GLU A C 1
ATOM 868 O O . GLU A 1 106 ? 1.571 -12.924 -10.306 1.00 96.50 106 GLU A O 1
ATOM 873 N N . LYS A 1 107 ? 2.613 -12.602 -8.333 1.00 96.94 107 LYS A N 1
ATOM 874 C CA . LYS A 1 107 ? 1.392 -12.674 -7.510 1.00 96.94 107 LYS A CA 1
ATOM 875 C C . LYS A 1 107 ? 0.366 -11.618 -7.923 1.00 96.94 107 LYS A C 1
ATOM 877 O O . LYS A 1 107 ? -0.811 -11.922 -8.099 1.00 96.94 107 LYS A O 1
ATOM 882 N N . GLY A 1 108 ? 0.807 -10.373 -8.089 1.00 97.31 108 GLY A N 1
ATOM 883 C CA . GLY A 1 108 ? -0.062 -9.259 -8.452 1.00 97.31 108 GLY A CA 1
ATOM 884 C C . GLY A 1 108 ? -0.703 -9.408 -9.831 1.00 97.31 108 GLY A C 1
ATOM 885 O O . GLY A 1 108 ? -1.891 -9.120 -9.984 1.00 97.31 108 GLY A O 1
ATOM 886 N N . LEU A 1 109 ? 0.058 -9.888 -10.816 1.00 97.06 109 LEU A N 1
ATOM 887 C CA . LEU A 1 109 ? -0.426 -10.161 -12.168 1.00 97.06 109 LEU A CA 1
ATOM 888 C C . LEU A 1 109 ? -1.475 -11.269 -12.176 1.00 97.06 109 LEU A C 1
ATOM 890 O O . LEU A 1 109 ? -2.517 -11.073 -12.797 1.00 97.06 109 LEU A O 1
ATOM 894 N N . ALA A 1 110 ? -1.240 -12.373 -11.461 1.00 97.00 110 ALA A N 1
ATOM 895 C CA . ALA A 1 110 ? -2.202 -13.471 -11.363 1.00 97.00 110 ALA A CA 1
ATOM 896 C C . ALA A 1 110 ? -3.567 -12.973 -10.857 1.00 97.00 110 ALA A C 1
ATOM 898 O O . ALA A 1 110 ? -4.585 -13.170 -11.520 1.00 97.00 110 ALA A O 1
ATOM 899 N N . VAL A 1 111 ? -3.567 -12.212 -9.757 1.00 96.75 111 VAL A N 1
ATOM 900 C CA . VAL A 1 111 ? -4.785 -11.615 -9.185 1.00 96.75 111 VAL A CA 1
ATOM 901 C C . VAL A 1 111 ? -5.446 -10.632 -10.158 1.00 96.75 111 VAL A C 1
ATOM 903 O O . VAL A 1 111 ? -6.665 -10.619 -10.306 1.00 96.75 111 VAL A O 1
ATOM 906 N N . CYS A 1 112 ? -4.671 -9.782 -10.838 1.00 96.19 112 CYS A N 1
ATOM 907 C CA . CYS A 1 112 ? -5.245 -8.790 -11.751 1.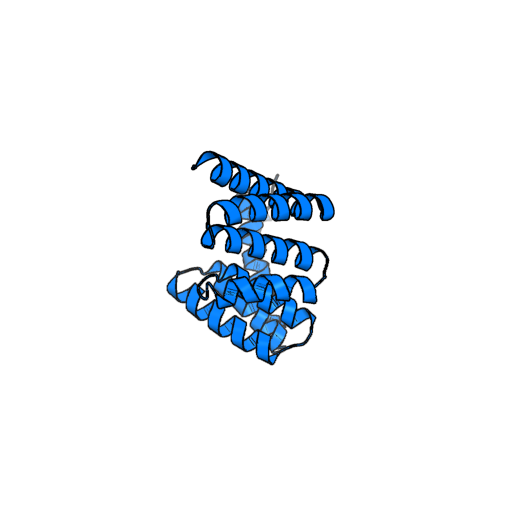00 96.19 112 CYS A CA 1
ATOM 908 C C . CYS A 1 112 ? -5.842 -9.418 -13.011 1.00 96.19 112 CYS A C 1
ATOM 910 O O . CYS A 1 112 ? -6.851 -8.915 -13.498 1.00 96.19 112 CYS A O 1
ATOM 912 N N . MET A 1 113 ? -5.243 -10.490 -13.533 1.00 94.44 113 MET A N 1
ATOM 913 C CA . MET A 1 113 ? -5.786 -11.232 -14.671 1.00 94.44 113 MET A CA 1
ATOM 914 C C . MET A 1 113 ? -7.097 -11.926 -14.298 1.00 94.44 113 MET A C 1
ATOM 916 O O . MET A 1 113 ? -8.058 -11.826 -15.054 1.00 94.44 113 MET A O 1
ATOM 920 N N . GLU A 1 114 ? -7.166 -12.541 -13.115 1.00 95.62 114 GLU A N 1
ATOM 921 C CA . GLU A 1 114 ? -8.393 -13.161 -12.597 1.00 95.62 114 GLU A CA 1
ATOM 922 C C . GLU A 1 114 ? -9.530 -12.139 -12.436 1.00 95.62 114 GLU A C 1
ATOM 924 O O . GLU A 1 114 ? -10.663 -12.387 -12.840 1.00 95.62 114 GLU A O 1
ATOM 929 N N . LEU A 1 115 ? -9.221 -10.950 -11.910 1.00 94.19 115 LEU A N 1
ATOM 930 C CA . LEU A 1 115 ? -10.196 -9.870 -11.721 1.00 94.19 115 LEU A CA 1
ATOM 931 C C . LEU A 1 115 ? -10.502 -9.069 -13.001 1.00 94.19 115 LEU A C 1
ATOM 933 O O . LEU A 1 115 ? -11.300 -8.131 -12.947 1.00 94.19 115 LEU A O 1
ATOM 937 N N . GLY A 1 116 ? -9.842 -9.359 -14.129 1.00 92.88 116 GLY A N 1
ATOM 938 C CA . GLY A 1 116 ? -9.966 -8.576 -15.366 1.00 92.88 116 GLY A CA 1
ATOM 939 C C . GLY A 1 116 ? -9.487 -7.120 -15.242 1.00 92.88 116 GLY A C 1
ATOM 940 O O . GLY A 1 116 ? -9.961 -6.237 -15.956 1.00 92.88 116 GLY A O 1
ATOM 941 N N . ASN A 1 117 ? -8.566 -6.829 -14.318 1.00 92.06 117 ASN A N 1
ATOM 942 C CA . ASN A 1 117 ? -8.061 -5.480 -14.063 1.00 92.06 117 ASN A CA 1
ATOM 943 C C . ASN A 1 117 ? -6.874 -5.135 -14.976 1.00 92.06 117 ASN A C 1
ATOM 945 O O . ASN A 1 117 ? -5.713 -5.152 -14.556 1.00 92.06 117 ASN A O 1
ATOM 949 N N . GLU A 1 118 ? -7.176 -4.774 -16.224 1.00 91.81 118 GLU A N 1
ATOM 950 C CA . GLU A 1 118 ? -6.172 -4.416 -17.239 1.00 91.81 118 GLU A CA 1
ATOM 951 C C . GLU A 1 118 ? -5.240 -3.281 -16.791 1.00 91.81 118 GLU A C 1
ATOM 953 O O . GLU A 1 118 ? -4.042 -3.306 -17.065 1.00 91.81 118 GLU A O 1
ATOM 958 N N . GLU A 1 119 ? -5.761 -2.290 -16.060 1.00 90.88 119 GLU A N 1
ATOM 959 C CA . GLU A 1 119 ? -4.961 -1.158 -15.588 1.00 90.88 119 GLU A CA 1
ATOM 960 C C . GLU A 1 119 ? -3.783 -1.627 -14.733 1.00 90.88 119 GLU A C 1
ATOM 962 O O . GLU A 1 119 ? -2.645 -1.207 -14.954 1.00 90.88 119 GLU A O 1
ATOM 967 N N . TYR A 1 120 ? -4.046 -2.488 -13.751 1.00 94.06 120 TYR A N 1
ATOM 968 C CA . TYR A 1 120 ? -2.987 -2.971 -12.876 1.00 94.06 120 TYR A CA 1
ATOM 969 C C . TYR A 1 120 ? -2.085 -3.997 -13.549 1.00 94.06 120 TYR A C 1
ATOM 971 O O . TYR A 1 120 ? -0.898 -4.021 -13.229 1.00 94.06 120 TYR A O 1
ATOM 979 N N . VAL A 1 121 ? -2.575 -4.742 -14.544 1.00 94.31 121 VAL A N 1
ATOM 980 C CA . VAL A 1 121 ? -1.701 -5.543 -15.414 1.00 94.31 121 VAL A CA 1
ATOM 981 C C . VAL A 1 121 ? -0.635 -4.655 -16.069 1.00 94.31 121 VAL A C 1
ATOM 983 O O . VAL A 1 121 ? 0.551 -4.983 -16.012 1.00 94.31 121 VAL A O 1
ATOM 986 N N . TYR A 1 122 ? -1.008 -3.485 -16.602 1.00 93.06 122 TYR A N 1
ATOM 987 C CA . TYR A 1 122 ? -0.026 -2.534 -17.139 1.00 93.06 122 TYR A CA 1
ATOM 988 C C . TYR A 1 122 ? 0.930 -2.003 -16.064 1.00 93.06 122 TYR A C 1
ATOM 990 O O . TYR A 1 122 ? 2.138 -1.991 -16.295 1.00 93.06 122 TYR A O 1
ATOM 998 N N . HIS A 1 123 ? 0.422 -1.607 -14.889 1.00 94.38 123 HIS A N 1
ATOM 999 C CA . HIS A 1 123 ? 1.254 -1.145 -13.763 1.00 94.38 123 HIS A CA 1
ATOM 1000 C C . HIS A 1 123 ? 2.335 -2.161 -13.383 1.00 94.38 123 HIS A C 1
ATOM 1002 O O . HIS A 1 123 ? 3.512 -1.810 -13.283 1.00 94.38 123 HIS A O 1
ATOM 1008 N N . PHE A 1 124 ? 1.955 -3.426 -13.216 1.00 96.06 124 PHE A N 1
ATOM 1009 C CA . PHE A 1 124 ? 2.890 -4.499 -12.889 1.00 96.06 124 PHE A CA 1
ATOM 1010 C C . PHE A 1 124 ? 3.891 -4.770 -14.013 1.00 96.06 124 PHE A C 1
ATOM 1012 O O . PHE A 1 124 ? 5.076 -4.924 -13.730 1.00 96.06 124 PHE A O 1
ATOM 1019 N N . ASN A 1 125 ? 3.456 -4.765 -15.275 1.00 93.69 125 ASN A N 1
ATOM 1020 C CA . ASN A 1 125 ? 4.357 -4.972 -16.410 1.00 93.69 125 ASN A CA 1
ATOM 1021 C C . ASN A 1 125 ? 5.407 -3.858 -16.528 1.00 93.69 125 ASN A C 1
ATOM 1023 O O . ASN A 1 125 ? 6.567 -4.151 -16.798 1.00 93.69 125 ASN A O 1
ATOM 1027 N N . ILE A 1 126 ? 5.043 -2.599 -16.258 1.00 91.81 126 ILE A N 1
ATOM 1028 C CA . ILE A 1 126 ? 6.014 -1.493 -16.190 1.00 91.81 126 ILE A CA 1
ATOM 1029 C C . ILE A 1 126 ? 7.054 -1.772 -15.115 1.00 91.81 126 ILE A C 1
ATOM 1031 O O . ILE A 1 126 ? 8.250 -1.649 -15.364 1.00 91.81 126 ILE A O 1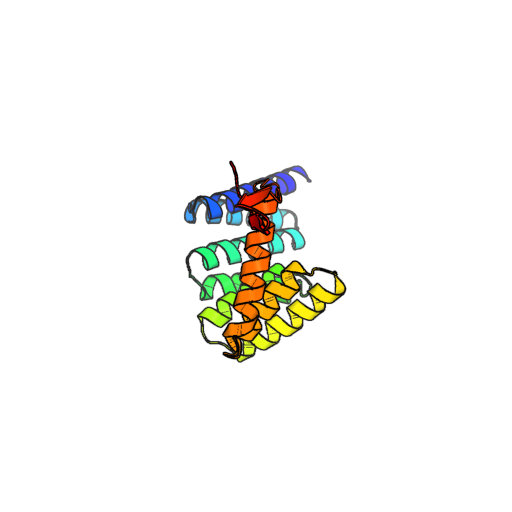
ATOM 1035 N N . LEU A 1 127 ? 6.601 -2.138 -13.914 1.00 93.81 127 LEU A N 1
ATOM 1036 C CA . LEU A 1 127 ? 7.504 -2.419 -12.806 1.00 93.81 127 LEU A CA 1
ATOM 1037 C C . LEU A 1 127 ? 8.411 -3.618 -13.113 1.00 93.81 127 LEU A C 1
ATOM 1039 O O . LEU A 1 127 ? 9.582 -3.584 -12.749 1.00 93.81 127 LEU A O 1
ATOM 1043 N N . ARG A 1 128 ? 7.902 -4.628 -13.830 1.00 94.19 128 ARG A N 1
ATOM 1044 C CA . ARG A 1 128 ? 8.682 -5.773 -14.316 1.00 94.19 128 ARG A CA 1
ATOM 1045 C C . ARG A 1 128 ? 9.795 -5.332 -15.256 1.00 94.19 128 ARG A C 1
ATOM 1047 O O . ARG A 1 128 ? 10.952 -5.611 -14.974 1.00 94.19 128 ARG A O 1
ATOM 1054 N N . SER A 1 129 ? 9.472 -4.557 -16.290 1.00 89.19 129 SER A N 1
ATOM 1055 C CA . SER A 1 129 ? 10.481 -4.056 -17.231 1.00 89.19 129 SER A CA 1
ATOM 1056 C C . SER A 1 129 ? 11.508 -3.132 -16.575 1.00 89.19 129 SER A C 1
ATOM 1058 O O . SER A 1 129 ? 12.661 -3.123 -16.988 1.00 89.19 129 SER A O 1
ATOM 1060 N N . LEU A 1 130 ? 11.119 -2.368 -15.548 1.00 88.06 130 LEU A N 1
ATOM 1061 C CA . LEU A 1 130 ? 12.063 -1.583 -14.743 1.00 88.06 130 LEU A CA 1
ATOM 1062 C C . LEU A 1 130 ? 12.977 -2.463 -13.880 1.00 88.06 130 LEU A C 1
ATOM 1064 O O . LEU A 1 130 ? 14.108 -2.079 -13.611 1.00 88.06 130 LEU A O 1
ATOM 1068 N N . ASN A 1 131 ? 12.489 -3.611 -13.413 1.00 88.38 131 ASN A N 1
ATOM 1069 C CA . ASN A 1 131 ? 13.254 -4.541 -12.586 1.00 88.38 131 ASN A CA 1
ATOM 1070 C C . ASN A 1 131 ? 14.229 -5.408 -13.403 1.00 88.38 131 ASN A C 1
ATOM 1072 O O . ASN A 1 131 ? 15.225 -5.866 -12.855 1.00 88.38 131 ASN A O 1
ATOM 1076 N N . GLU A 1 132 ? 13.927 -5.636 -14.683 1.00 82.88 132 GLU A N 1
ATOM 1077 C CA . GLU A 1 132 ? 14.696 -6.473 -15.620 1.00 82.88 132 GLU A CA 1
ATOM 1078 C C . GLU A 1 132 ? 15.579 -5.652 -16.589 1.00 82.88 132 GLU A C 1
ATOM 1080 O O . GLU A 1 132 ? 16.206 -6.222 -17.472 1.00 82.88 132 GLU A O 1
ATOM 1085 N N . ASP A 1 133 ? 15.637 -4.320 -16.440 1.00 67.12 133 ASP A N 1
ATOM 1086 C CA . ASP A 1 133 ? 16.365 -3.374 -17.313 1.00 67.12 133 ASP A CA 1
ATOM 1087 C C . ASP A 1 133 ? 15.956 -3.383 -18.812 1.00 67.12 133 ASP A C 1
ATOM 1089 O O . ASP A 1 133 ? 16.593 -2.750 -19.654 1.00 67.12 133 ASP A O 1
ATOM 1093 N N . GLU A 1 134 ? 14.814 -3.979 -19.169 1.00 57.84 134 GLU A N 1
ATOM 1094 C CA . GLU A 1 134 ? 14.254 -3.997 -20.539 1.00 57.84 134 GLU A CA 1
ATOM 1095 C C . GLU A 1 134 ? 13.367 -2.765 -20.865 1.00 57.84 134 GLU A C 1
ATOM 1097 O O . GLU A 1 134 ? 12.532 -2.763 -21.774 1.00 57.84 134 GLU A O 1
ATOM 1102 N N . ALA A 1 135 ? 13.526 -1.677 -20.108 1.00 55.81 135 ALA A N 1
ATOM 1103 C CA . ALA A 1 135 ? 12.506 -0.648 -19.889 1.00 55.81 135 ALA A CA 1
ATOM 1104 C C . ALA A 1 135 ? 12.084 0.210 -21.101 1.00 55.81 135 ALA A C 1
ATOM 1106 O O . ALA A 1 135 ? 11.045 0.870 -21.038 1.00 55.81 135 ALA A O 1
ATOM 1107 N N . ILE A 1 136 ? 12.846 0.259 -22.196 1.00 58.28 136 ILE A N 1
ATOM 1108 C CA . ILE A 1 136 ? 12.705 1.362 -23.165 1.00 58.28 136 ILE A CA 1
ATOM 1109 C C . ILE A 1 136 ? 11.429 1.252 -24.019 1.00 58.28 136 ILE A C 1
ATOM 1111 O O . ILE A 1 136 ? 10.723 2.247 -24.174 1.00 58.28 136 ILE A O 1
ATOM 1115 N N . LYS A 1 137 ? 11.074 0.063 -24.530 1.00 57.59 137 LYS A N 1
ATOM 1116 C CA . LYS A 1 137 ? 9.923 -0.088 -25.449 1.00 57.59 137 LYS A CA 1
ATOM 1117 C C . LYS A 1 137 ? 8.563 -0.027 -24.744 1.00 57.59 137 LYS A C 1
ATOM 1119 O O . LYS A 1 137 ? 7.652 0.640 -25.224 1.00 57.59 137 LYS A O 1
ATOM 1124 N N . LEU A 1 138 ? 8.428 -0.665 -23.579 1.00 61.66 138 LEU A N 1
ATOM 1125 C CA . LEU A 1 138 ? 7.159 -0.703 -22.839 1.00 61.66 138 LEU A CA 1
ATOM 1126 C C . LEU A 1 138 ? 6.792 0.669 -22.240 1.00 61.66 138 LEU A C 1
ATOM 1128 O O . LEU A 1 138 ? 5.617 1.029 -22.143 1.00 61.66 138 LEU A O 1
ATOM 1132 N N . LEU A 1 139 ? 7.799 1.470 -21.871 1.00 61.94 139 LEU A N 1
ATOM 1133 C CA . LEU A 1 139 ? 7.599 2.799 -21.293 1.00 61.94 139 LEU A CA 1
ATOM 1134 C C . LEU A 1 139 ? 6.885 3.761 -22.258 1.00 61.94 139 LEU A C 1
ATOM 1136 O O . LEU A 1 139 ? 6.095 4.600 -21.814 1.00 61.94 139 LEU A O 1
ATOM 1140 N N . GLU A 1 140 ? 7.130 3.646 -23.565 1.00 65.50 140 GLU A N 1
ATOM 1141 C CA . GLU A 1 140 ? 6.481 4.484 -24.580 1.00 65.50 140 GLU A CA 1
ATOM 1142 C C . GLU A 1 140 ? 4.987 4.159 -24.733 1.00 65.50 140 GLU A C 1
ATOM 1144 O O . GLU A 1 140 ? 4.151 5.070 -24.766 1.00 65.50 140 GLU A O 1
ATOM 1149 N N . GLU A 1 141 ? 4.624 2.875 -24.742 1.00 66.69 141 GLU A N 1
ATOM 1150 C CA . GLU A 1 141 ? 3.228 2.426 -24.836 1.00 66.69 141 GLU A CA 1
ATOM 1151 C C . GLU A 1 141 ? 2.416 2.825 -23.600 1.00 66.69 141 GLU A C 1
ATOM 1153 O O . GLU A 1 141 ? 1.297 3.341 -23.693 1.00 66.69 141 GLU A O 1
ATOM 1158 N N . VAL A 1 142 ? 3.022 2.679 -22.428 1.00 67.56 142 VAL A N 1
ATOM 1159 C CA . VAL A 1 142 ? 2.433 3.041 -21.140 1.00 67.56 142 VAL A CA 1
ATOM 1160 C C . VAL A 1 142 ? 2.218 4.545 -21.029 1.00 67.56 142 VAL A C 1
ATOM 1162 O O . VAL A 1 142 ? 1.131 4.986 -20.647 1.00 67.56 142 VAL A O 1
ATOM 1165 N N . LYS A 1 143 ? 3.221 5.359 -21.390 1.00 70.06 143 LYS A N 1
ATOM 1166 C CA . LYS A 1 143 ? 3.070 6.822 -21.422 1.00 70.06 143 LYS A CA 1
ATOM 1167 C C . LYS A 1 143 ? 1.886 7.217 -22.296 1.00 70.06 143 LYS A C 1
ATOM 1169 O O . LYS A 1 143 ? 1.081 8.057 -21.892 1.00 70.06 143 LYS A O 1
ATOM 1174 N N . LYS A 1 144 ? 1.742 6.587 -23.464 1.00 69.38 144 LYS A N 1
ATOM 1175 C CA . LYS A 1 144 ? 0.629 6.832 -24.386 1.00 69.38 144 LYS A CA 1
ATOM 1176 C C . LYS A 1 144 ? -0.720 6.481 -23.752 1.00 69.38 144 LYS A C 1
ATOM 1178 O O . LYS A 1 144 ? -1.643 7.292 -23.842 1.00 69.38 144 LYS A O 1
ATOM 1183 N N . TYR A 1 145 ? -0.830 5.341 -23.067 1.00 74.38 145 TYR A N 1
ATOM 1184 C CA . TYR A 1 145 ? -2.047 4.928 -22.356 1.00 74.38 145 TYR A CA 1
ATOM 1185 C C . TYR A 1 145 ? -2.430 5.899 -21.223 1.00 74.38 145 TYR A C 1
ATOM 1187 O O . TYR A 1 145 ? -3.569 6.375 -21.172 1.00 74.38 145 TYR A O 1
ATOM 1195 N N . PHE A 1 146 ? -1.480 6.279 -20.358 1.00 67.06 146 PHE A N 1
ATOM 1196 C CA . PHE A 1 146 ? -1.740 7.227 -19.266 1.00 67.06 146 PHE A CA 1
ATOM 1197 C C . PHE A 1 146 ? -2.112 8.622 -19.770 1.00 67.06 146 PHE A C 1
ATOM 1199 O O . PHE A 1 146 ? -3.042 9.231 -19.241 1.00 67.06 146 PHE A O 1
ATOM 1206 N N . LEU A 1 147 ? -1.444 9.126 -20.813 1.00 64.19 147 LEU A N 1
ATOM 1207 C CA . LEU A 1 147 ? -1.787 10.411 -21.430 1.00 64.19 147 LEU A CA 1
ATOM 1208 C C . LEU A 1 147 ? -3.193 10.394 -22.038 1.00 64.19 147 LEU A C 1
ATOM 1210 O O . LEU A 1 147 ? -3.960 11.333 -21.828 1.00 64.19 147 LEU A O 1
ATOM 1214 N N . LEU A 1 148 ? -3.562 9.315 -22.736 1.00 64.25 148 LEU A N 1
ATOM 1215 C CA . LEU A 1 148 ? -4.906 9.132 -23.291 1.00 64.25 148 LEU A CA 1
ATOM 1216 C C . LEU A 1 148 ? -5.978 9.146 -22.201 1.00 64.25 148 LEU A C 1
ATOM 1218 O O . LEU A 1 148 ? -7.018 9.788 -22.361 1.00 64.25 148 LEU A O 1
ATOM 1222 N N . ARG A 1 149 ? -5.726 8.473 -21.078 1.00 66.06 149 ARG A N 1
ATOM 1223 C CA . ARG A 1 149 ? -6.687 8.400 -19.978 1.00 66.06 149 ARG A CA 1
ATOM 1224 C C . ARG A 1 149 ? -6.759 9.700 -19.179 1.00 66.06 149 ARG A C 1
ATOM 1226 O O . ARG A 1 149 ? -7.861 10.122 -18.843 1.00 66.06 149 ARG A O 1
ATOM 1233 N N . LYS A 1 150 ? -5.627 10.379 -18.955 1.00 60.41 150 LYS A N 1
ATOM 1234 C CA . LYS A 1 150 ? -5.584 11.722 -18.352 1.00 60.41 150 LYS A CA 1
ATOM 1235 C C . LYS A 1 150 ? -6.370 12.720 -19.204 1.00 60.41 150 LYS A C 1
ATOM 1237 O O . LYS A 1 150 ? -7.182 13.463 -18.667 1.00 60.41 150 LYS A O 1
ATOM 1242 N N . ALA A 1 151 ? -6.202 12.686 -20.528 1.00 55.56 151 ALA A N 1
ATOM 1243 C CA . ALA A 1 151 ? -6.979 13.506 -21.456 1.00 55.56 151 ALA A CA 1
ATOM 1244 C C . ALA A 1 151 ? -8.484 13.189 -21.387 1.00 55.56 151 ALA A C 1
ATOM 1246 O O . ALA A 1 151 ? -9.300 14.104 -21.322 1.00 55.56 151 ALA A O 1
ATOM 1247 N N . ARG A 1 152 ? -8.858 11.904 -21.327 1.00 54.62 152 ARG A N 1
ATOM 1248 C CA . ARG A 1 152 ? -10.260 11.471 -21.212 1.00 54.62 152 ARG A CA 1
ATOM 1249 C C . ARG A 1 152 ? -10.897 11.888 -19.873 1.00 54.62 152 ARG A C 1
ATOM 1251 O O . ARG A 1 152 ? -12.049 12.300 -19.870 1.00 54.62 152 ARG A O 1
ATOM 1258 N N . PHE A 1 153 ? -10.149 11.834 -18.768 1.00 46.16 153 PHE A N 1
ATOM 1259 C CA . PHE A 1 153 ? -10.595 12.276 -17.438 1.00 46.16 153 PHE A CA 1
ATOM 1260 C C . PHE A 1 153 ? -10.738 13.803 -17.335 1.00 46.16 153 PHE A C 1
ATOM 1262 O O . PHE A 1 153 ? -11.693 14.288 -16.746 1.00 46.16 153 PHE A O 1
ATOM 1269 N N . MET A 1 154 ? -9.840 14.563 -17.970 1.00 56.41 154 MET A N 1
ATOM 1270 C CA . MET A 1 154 ? -9.929 16.029 -18.069 1.00 56.41 154 MET A CA 1
ATOM 1271 C C . MET A 1 154 ? -10.957 16.507 -19.116 1.00 56.41 154 MET A C 1
ATOM 1273 O O . MET A 1 154 ? -11.011 17.692 -19.416 1.00 56.41 154 MET A O 1
ATOM 1277 N N . GLY A 1 155 ? -11.758 15.606 -19.701 1.00 46.38 155 GLY A N 1
ATOM 1278 C CA . GLY A 1 155 ? -12.812 15.972 -20.650 1.00 46.38 155 GLY A CA 1
ATOM 1279 C C . GLY A 1 155 ? -12.327 16.401 -22.040 1.00 46.38 155 GLY A C 1
ATOM 1280 O O . GLY A 1 155 ? -13.121 16.934 -22.814 1.00 46.38 155 GLY A O 1
ATOM 1281 N N . PHE A 1 156 ? -11.067 16.144 -22.417 1.00 49.25 156 PHE A N 1
ATOM 1282 C CA . PHE A 1 156 ? -10.582 16.479 -23.759 1.00 49.25 156 PHE A CA 1
ATOM 1283 C C . PHE A 1 156 ? -11.300 15.635 -24.822 1.00 49.25 156 PHE A C 1
ATOM 1285 O O . PHE A 1 156 ? -11.019 14.447 -25.012 1.00 49.25 156 PHE A O 1
ATOM 1292 N N . ARG A 1 157 ? -12.205 16.261 -25.583 1.00 47.84 157 ARG A N 1
ATOM 1293 C CA . ARG A 1 157 ? -12.746 15.683 -26.820 1.00 47.84 157 ARG A CA 1
ATOM 1294 C C . ARG A 1 157 ? -11.680 15.758 -27.911 1.00 47.84 157 ARG A C 1
ATOM 1296 O O . ARG A 1 157 ? -11.330 16.841 -28.369 1.00 47.84 157 ARG A O 1
ATOM 1303 N N . ARG A 1 158 ? -11.216 14.603 -28.400 1.00 44.28 158 ARG A N 1
ATOM 1304 C CA . ARG A 1 158 ? -10.493 14.532 -29.680 1.00 44.28 158 ARG A CA 1
ATOM 1305 C C . ARG A 1 158 ? -11.429 15.011 -30.795 1.00 44.28 158 ARG A C 1
ATOM 1307 O O . ARG A 1 158 ? -12.274 14.245 -31.251 1.00 44.28 158 ARG A O 1
ATOM 1314 N N . ARG A 1 159 ? -11.278 16.255 -31.257 1.00 44.03 159 ARG A N 1
ATOM 1315 C CA . ARG A 1 159 ? -11.759 16.652 -32.587 1.00 44.03 159 ARG A CA 1
ATOM 1316 C C . ARG A 1 159 ? -10.643 16.403 -33.588 1.00 44.03 159 ARG A C 1
ATOM 1318 O O . ARG A 1 159 ? -9.563 16.977 -33.489 1.00 44.03 159 ARG A O 1
ATOM 1325 N N . ILE A 1 160 ? -10.915 15.530 -34.551 1.00 47.41 160 ILE A N 1
ATOM 1326 C CA . ILE A 1 160 ? -10.110 15.435 -35.765 1.00 47.41 160 ILE A CA 1
ATOM 1327 C C . ILE A 1 160 ? -10.485 16.653 -36.609 1.00 47.41 160 ILE A C 1
ATOM 1329 O O . ILE A 1 160 ? -11.556 16.682 -37.211 1.00 47.41 160 ILE A O 1
ATOM 1333 N N . CYS A 1 161 ? -9.627 17.670 -36.627 1.00 47.44 161 CYS A N 1
ATOM 1334 C CA . CYS A 1 161 ? -9.775 18.793 -37.542 1.00 47.44 161 CYS A CA 1
ATOM 1335 C C . CYS A 1 161 ? -8.925 18.515 -38.785 1.00 47.44 161 CYS A C 1
ATOM 1337 O O . CYS A 1 161 ? -7.734 18.209 -38.699 1.00 47.44 161 CYS A O 1
ATOM 1339 N N . ARG A 1 162 ? -9.545 18.596 -39.964 1.00 43.91 162 ARG A N 1
ATOM 1340 C CA . ARG A 1 162 ? -8.824 18.548 -41.238 1.00 43.91 162 ARG A CA 1
ATOM 1341 C C . ARG A 1 162 ? -8.415 19.970 -41.590 1.00 43.91 162 ARG A C 1
ATOM 1343 O O . ARG A 1 162 ? -9.280 20.799 -41.855 1.00 43.91 16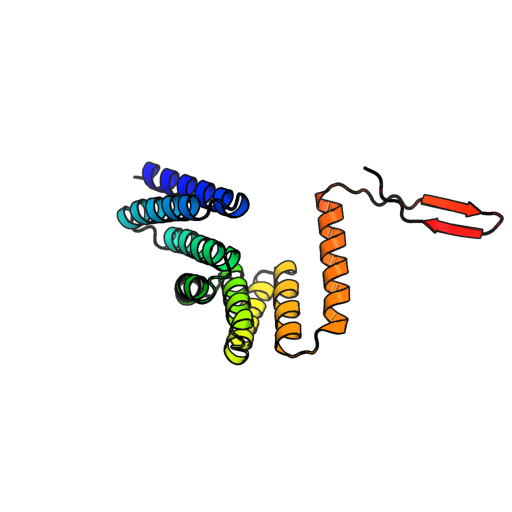2 ARG A O 1
ATOM 1350 N N . SER A 1 163 ? -7.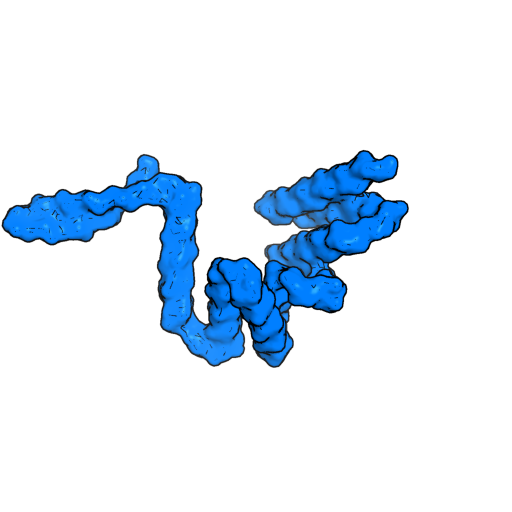115 20.247 -41.593 1.00 48.06 163 SER A N 1
ATOM 1351 C CA . SER A 1 163 ? -6.600 21.496 -42.151 1.00 48.06 163 SER A CA 1
ATOM 1352 C C . SER A 1 163 ? -6.281 21.273 -43.624 1.00 48.06 163 SER A C 1
ATOM 1354 O O . SER A 1 163 ? -5.595 20.310 -43.982 1.00 48.06 163 SER A O 1
ATOM 1356 N N . LYS A 1 164 ? -6.834 22.128 -44.486 1.00 44.12 164 LYS A N 1
ATOM 1357 C CA . LYS A 1 164 ? -6.655 22.057 -45.936 1.00 44.12 164 LYS A CA 1
ATOM 1358 C C . LYS A 1 164 ? -5.607 23.092 -46.337 1.00 44.12 164 LYS A C 1
ATOM 1360 O O . LYS A 1 164 ? -5.849 24.289 -46.216 1.00 44.12 164 LYS A O 1
ATOM 1365 N N . LYS A 1 165 ? -4.450 22.638 -46.823 1.00 47.59 165 LYS A N 1
ATOM 1366 C CA . LYS A 1 165 ? -3.441 23.496 -47.464 1.00 47.59 165 LYS A CA 1
ATOM 1367 C C . LYS A 1 165 ? -3.312 23.029 -48.917 1.00 47.59 165 LYS A C 1
ATOM 1369 O O . LYS A 1 165 ? -2.638 22.046 -49.211 1.00 47.59 165 LYS A O 1
ATOM 1374 N N . GLY A 1 166 ? -4.043 23.681 -49.822 1.00 60.06 166 GLY A N 1
ATOM 1375 C CA . GLY A 1 166 ? -4.131 23.270 -51.231 1.00 60.06 166 GLY A CA 1
ATOM 1376 C C . GLY A 1 166 ? -4.961 21.992 -51.454 1.00 60.06 166 GLY A C 1
ATOM 1377 O O . GLY A 1 166 ? -6.025 21.827 -50.857 1.00 60.06 166 GLY A O 1
ATOM 1378 N N . ARG A 1 167 ? -4.508 21.090 -52.342 1.00 48.34 167 ARG A N 1
ATOM 1379 C CA . ARG A 1 167 ? -5.204 19.826 -52.690 1.00 48.34 167 ARG A CA 1
ATOM 1380 C C . ARG A 1 167 ? -4.975 18.666 -51.705 1.00 48.34 167 ARG A C 1
ATOM 1382 O O . ARG A 1 167 ? -5.601 17.626 -51.870 1.00 48.34 167 ARG A O 1
ATOM 1389 N N . ASN A 1 168 ? -4.150 18.848 -50.673 1.00 39.75 168 ASN A N 1
ATOM 1390 C CA . ASN A 1 168 ? -3.839 17.807 -49.692 1.00 39.75 168 ASN A CA 1
ATOM 1391 C C . ASN A 1 168 ? -4.490 18.096 -48.330 1.00 39.75 168 ASN A C 1
ATOM 1393 O O . ASN A 1 168 ? -4.548 19.242 -47.876 1.00 39.75 168 ASN A O 1
ATOM 1397 N N . TYR A 1 169 ? -4.982 17.037 -47.681 1.00 42.88 169 TYR A N 1
ATOM 1398 C CA . TYR A 1 169 ? -5.552 17.083 -46.335 1.00 42.88 169 TYR A CA 1
ATOM 1399 C C . TYR A 1 169 ? -4.527 16.579 -45.320 1.00 42.88 169 TYR A C 1
ATOM 1401 O O . TYR A 1 169 ? -4.072 15.442 -45.428 1.00 42.88 169 TYR A O 1
ATOM 1409 N N . THR A 1 170 ? -4.230 17.381 -44.297 1.00 45.38 170 THR A N 1
ATOM 1410 C CA . THR A 1 170 ? -3.438 16.936 -43.142 1.00 45.38 170 THR A CA 1
ATOM 1411 C C . THR A 1 170 ? -4.368 16.775 -41.943 1.00 45.38 170 THR A C 1
ATOM 1413 O O . THR A 1 170 ? -5.117 17.694 -41.595 1.00 45.38 170 THR A O 1
ATOM 1416 N N . ILE A 1 171 ? -4.353 15.594 -41.320 1.00 45.03 171 ILE A N 1
ATOM 1417 C CA . ILE A 1 171 ? -5.070 15.353 -40.065 1.00 45.03 171 ILE A CA 1
ATOM 1418 C C . ILE A 1 171 ? -4.286 16.042 -38.950 1.00 45.03 171 ILE A C 1
ATOM 1420 O O . ILE A 1 171 ? -3.167 15.636 -38.646 1.00 45.03 171 ILE A O 1
ATOM 1424 N N . ILE A 1 172 ? -4.867 17.079 -38.348 1.00 50.59 172 ILE A N 1
ATOM 1425 C CA . ILE A 1 172 ? -4.272 17.765 -37.201 1.00 50.59 172 ILE A CA 1
ATOM 1426 C C . ILE A 1 172 ? -5.137 17.466 -35.978 1.00 50.59 172 ILE A C 1
ATOM 1428 O O . ILE A 1 172 ? -6.327 17.784 -35.930 1.00 50.59 172 ILE A O 1
ATOM 1432 N N . THR A 1 173 ? -4.538 16.826 -34.979 1.00 42.94 173 THR A N 1
ATOM 1433 C CA . THR A 1 173 ? -5.130 16.701 -33.644 1.00 42.94 173 THR A CA 1
ATOM 1434 C C . THR A 1 173 ? -4.892 17.989 -32.872 1.00 42.94 173 THR A C 1
ATOM 1436 O O . THR A 1 173 ? -3.781 18.229 -32.406 1.00 42.94 173 THR A O 1
ATOM 1439 N N . CYS A 1 174 ? -5.937 18.800 -32.722 1.00 41.41 174 CYS A N 1
ATOM 1440 C CA . CYS A 1 174 ? -5.920 19.965 -31.844 1.00 41.41 174 CYS A CA 1
ATOM 1441 C C . CYS A 1 174 ? -6.550 19.608 -30.492 1.00 41.41 174 CYS A C 1
ATOM 1443 O O . CYS A 1 174 ? -7.615 18.991 -30.441 1.00 41.41 174 CYS A O 1
ATOM 1445 N N . TYR A 1 175 ? -5.898 20.024 -29.408 1.00 40.75 175 TYR A N 1
ATOM 1446 C CA . TYR A 1 175 ? -6.455 20.017 -28.057 1.00 40.75 175 TYR A CA 1
ATOM 1447 C C . TYR A 1 175 ? -6.926 21.446 -27.738 1.00 40.75 175 TYR A C 1
ATOM 1449 O O . TYR A 1 175 ? -6.183 22.402 -27.963 1.00 40.75 175 TYR A O 1
ATOM 1457 N N . HIS A 1 176 ? -8.161 21.608 -27.267 1.00 45.28 176 HIS A N 1
ATOM 1458 C CA . HIS A 1 176 ? -8.700 22.884 -26.779 1.00 45.28 176 HIS A CA 1
ATOM 1459 C C . HIS A 1 176 ? -9.203 22.714 -25.348 1.00 45.28 176 HIS A C 1
ATOM 1461 O O . HIS A 1 176 ? -9.624 21.610 -24.993 1.00 45.28 176 HIS A O 1
ATOM 1467 N N . PHE A 1 177 ? -9.095 23.795 -24.571 1.00 45.41 177 PHE A N 1
ATOM 1468 C CA . PHE A 1 177 ? -9.685 23.929 -23.241 1.00 45.41 177 PHE A CA 1
ATOM 1469 C C . PHE A 1 177 ? -11.213 23.921 -23.318 1.00 45.41 177 PHE A C 1
ATOM 1471 O O . PHE A 1 177 ? -11.750 24.445 -24.323 1.00 45.41 177 PHE A O 1
#

Sequence (177 aa):
MGYEVKVASCETALGTARIFLKQFEKAEEHFNRSIDLLQKHNEDKLILIVRHNLGLLYATQNLSKLAIRHLSEVTEKNIAHFKALFLQAREHYKLRKTNIVKELIEKGLAVCMELGNEEYVYHFNILRSLNEDEAIKLLEEVKKYFLLRKARFMGFRRRICRSKKGRNYTIITCYHF